Protein AF-A0A7H4PPP1-F1 (afdb_monomer)

Nearest PDB structures (foldseek):
  5dle-assembly1_D  TM=9.507E-01  e=1.147E-03  Borreliella burgdorferi B31
  2r4q-assembly1_A  TM=8.852E-01  e=2.260E-03  Bacillus subtilis subsp. subtilis str. 168
  2r48-assembly1_A  TM=9.142E-01  e=4.162E-03  Bacillus subtilis subsp. subtilis str. 168

Mean predicted aligned error: 18.76 Å

Secondary structure (DSSP, 8-state):
---SSPPPHHHHHH-S-EEEE-SS----GGGTTSEEEEE-HHHHHHSHHHHHHHHHHH-EE---TTS---------HHHHHHHHHHHHHHHHHHHHHHHHHHHHHHHHHHSSTTSSTT-HHHHHHHHHH--PPP-

InterPro domains:
  IPR036095 PTS system IIB component-like superfamily [SSF52794] (1-62)
  IPR050864 Bacterial PTS System Sugar Transport Components [PTHR30505] (2-129)

Radius of gyration: 29.06 Å; Cα contacts (8 Å, |Δi|>4): 77; chains: 1; bounding box: 55×28×86 Å

Organism: NCBI:txid1134687

Solvent-accessible surface area (backbone atoms only — not comparable to full-atom values): 8523 Å² total; per-residue (Å²): 139,77,78,91,74,75,84,48,73,67,58,55,72,70,45,79,65,45,79,44,60,48,87,63,95,71,95,56,65,86,50,52,65,37,32,33,26,80,47,39,46,69,51,47,71,76,40,41,68,63,50,50,58,44,34,75,74,66,36,40,65,33,74,47,97,81,66,79,76,80,85,74,92,78,90,66,82,70,63,56,59,54,50,53,51,52,50,52,48,62,67,43,47,63,57,54,54,50,52,52,50,52,52,50,49,45,54,76,59,50,75,63,60,83,76,51,88,90,44,72,67,60,56,48,50,52,69,74,69,50,88,77,82,87,128

Foldseek 3Di:
DDDPDDQDLVNLVPDQEAEAADPDDDDCQSNAQHFYDYHHVVCCVPPVPVSVVCRVVVTDGDHDPPDDPPDDDDDDPPPVVVVVVVVVVVVCVVVVVVVVVVVVVCVVPPVCPVVDPPDVVVVCVCVVPPDDDDD

Sequence (135 aa):
MGAGNAITPEEVEQADLVVVAADIEVDLAKFAGKPMYRTTTGLALKKTAQELDKAVVEAKPYQPAGKSQAAAEGKKESAGAYRHLLTGVSYMLPMVVAGGLCIALSFAFGIKAFEVKDTLAAALMQIGWGPQPSR

Structure (mmCIF, N/CA/C/O backbone):
data_AF-A0A7H4PPP1-F1
#
_entry.id   AF-A0A7H4PPP1-F1
#
loop_
_atom_site.group_PDB
_atom_site.id
_atom_site.type_symbol
_atom_site.label_atom_id
_atom_site.label_alt_id
_atom_site.label_comp_id
_atom_site.label_asym_id
_atom_site.label_entity_id
_atom_site.label_seq_id
_atom_site.pdbx_PDB_ins_code
_atom_site.Cartn_x
_atom_site.Cartn_y
_atom_site.Cartn_z
_atom_site.occupancy
_atom_site.B_iso_or_equiv
_atom_site.auth_seq_id
_atom_site.auth_comp_id
_atom_site.auth_asym_id
_atom_site.auth_atom_id
_atom_site.pdbx_PDB_model_num
ATOM 1 N N . MET A 1 1 ? 7.083 -14.764 -2.755 1.00 43.19 1 MET A N 1
ATOM 2 C CA . MET A 1 1 ? 7.203 -14.355 -1.339 1.00 43.19 1 MET A CA 1
ATOM 3 C C . MET A 1 1 ? 5.799 -14.383 -0.747 1.00 43.19 1 MET A C 1
ATOM 5 O O . MET A 1 1 ? 4.966 -13.624 -1.219 1.00 43.19 1 MET A O 1
ATOM 9 N N . GLY A 1 2 ? 5.500 -15.331 0.147 1.00 54.03 2 GLY A N 1
ATOM 10 C CA . GLY A 1 2 ? 4.178 -15.484 0.779 1.00 54.03 2 GLY A CA 1
ATOM 11 C C . GLY A 1 2 ? 4.096 -14.762 2.128 1.00 54.03 2 GLY A C 1
ATOM 12 O O . GLY A 1 2 ? 5.128 -14.398 2.688 1.00 54.03 2 GLY A O 1
ATOM 13 N N . ALA A 1 3 ? 2.880 -14.546 2.639 1.00 64.31 3 ALA A N 1
ATOM 14 C CA . ALA A 1 3 ? 2.658 -13.931 3.949 1.00 64.31 3 ALA A CA 1
ATOM 15 C C . ALA A 1 3 ? 3.266 -14.805 5.062 1.00 64.31 3 ALA A C 1
ATOM 17 O O . ALA A 1 3 ? 2.871 -15.956 5.219 1.00 64.31 3 ALA A O 1
ATOM 18 N N . GLY A 1 4 ? 4.225 -14.262 5.819 1.00 66.56 4 GLY A N 1
ATOM 19 C CA . GLY A 1 4 ? 4.889 -14.984 6.913 1.00 66.56 4 GLY A CA 1
ATOM 20 C C . GLY A 1 4 ? 3.973 -15.267 8.107 1.00 66.56 4 GLY A C 1
ATOM 21 O O . GLY A 1 4 ? 4.172 -16.264 8.784 1.00 66.56 4 GLY A O 1
ATOM 22 N N . ASN A 1 5 ? 2.946 -14.431 8.308 1.00 74.50 5 ASN A N 1
ATOM 23 C CA . ASN A 1 5 ? 1.897 -14.595 9.314 1.00 74.50 5 ASN A CA 1
ATOM 24 C C . ASN A 1 5 ? 0.551 -14.277 8.658 1.00 74.50 5 ASN A C 1
ATOM 26 O O . ASN A 1 5 ? 0.226 -13.114 8.406 1.00 74.50 5 ASN A O 1
ATOM 30 N N . ALA A 1 6 ? -0.193 -15.315 8.288 1.00 80.25 6 ALA A N 1
ATOM 31 C CA . ALA A 1 6 ? -1.498 -15.146 7.672 1.00 80.25 6 ALA A CA 1
ATOM 32 C C . ALA A 1 6 ? -2.518 -14.720 8.734 1.00 80.25 6 ALA A C 1
ATOM 34 O O . ALA A 1 6 ? -2.752 -15.457 9.682 1.00 80.25 6 ALA A O 1
ATOM 35 N N . ILE A 1 7 ? -3.128 -13.550 8.542 1.00 83.44 7 ILE A N 1
ATOM 36 C CA . ILE A 1 7 ? -4.227 -13.073 9.392 1.00 83.44 7 ILE A CA 1
ATOM 37 C C . ILE A 1 7 ? -5.445 -13.970 9.165 1.00 83.44 7 ILE A C 1
ATOM 39 O O . ILE A 1 7 ? -5.898 -14.074 8.010 1.00 83.44 7 ILE A O 1
ATOM 43 N N . THR A 1 8 ? -5.951 -14.591 10.233 1.00 85.06 8 THR A N 1
ATOM 44 C CA . THR A 1 8 ? -7.111 -15.490 10.169 1.00 85.06 8 THR A CA 1
ATOM 45 C C . THR A 1 8 ? -8.425 -14.704 10.095 1.00 85.06 8 THR A C 1
ATOM 47 O O . THR A 1 8 ? -8.473 -13.538 10.490 1.00 85.06 8 THR A O 1
ATOM 50 N N . PRO A 1 9 ? -9.513 -15.289 9.564 1.00 83.56 9 PRO A N 1
ATOM 51 C CA . PRO A 1 9 ? -10.818 -14.626 9.526 1.00 83.56 9 PRO A CA 1
ATOM 52 C C . PRO A 1 9 ? -11.316 -14.190 10.909 1.00 83.56 9 PRO A C 1
ATOM 54 O O . PRO A 1 9 ? -11.863 -13.099 11.042 1.00 83.56 9 PRO A O 1
ATOM 57 N N . GLU A 1 10 ? -11.067 -14.997 11.939 1.00 83.69 10 GLU A N 1
ATOM 58 C CA . GLU A 1 10 ? -11.472 -14.718 13.319 1.00 83.69 10 GLU A CA 1
ATOM 59 C C . GLU A 1 10 ? -10.749 -13.483 13.873 1.00 83.69 10 GLU A C 1
ATOM 61 O O . GLU A 1 10 ? -11.368 -12.633 14.512 1.00 83.69 10 GLU A O 1
ATOM 66 N N . GLU A 1 11 ? -9.456 -13.332 13.569 1.00 85.00 11 GLU A N 1
ATOM 67 C CA . GLU A 1 11 ? -8.684 -12.135 13.923 1.00 85.00 11 GLU A CA 1
ATOM 68 C C . GLU A 1 11 ? -9.233 -10.889 13.222 1.00 85.00 11 GLU A C 1
ATOM 70 O O . GLU A 1 11 ? -9.291 -9.815 13.819 1.00 85.00 11 GLU A O 1
ATOM 75 N N . VAL A 1 12 ? -9.686 -11.017 11.969 1.00 86.25 12 VAL A N 1
ATOM 76 C CA . VAL A 1 12 ? -10.332 -9.904 11.263 1.00 86.25 12 VAL A CA 1
ATOM 77 C C . VAL A 1 12 ? -11.656 -9.533 11.921 1.00 86.25 12 VAL A C 1
ATOM 79 O O . VAL A 1 12 ? -11.936 -8.347 12.097 1.00 86.25 12 VAL A O 1
ATOM 82 N N . GLU A 1 13 ? -12.473 -10.514 12.299 1.00 83.38 13 GLU A N 1
ATOM 83 C CA . GLU A 1 13 ? -13.758 -10.282 12.962 1.00 83.38 13 GLU A CA 1
ATOM 84 C C . GLU A 1 13 ? -13.605 -9.629 14.335 1.00 83.38 13 GLU A C 1
ATOM 86 O O . GLU A 1 13 ? -14.404 -8.754 14.674 1.00 83.38 13 GLU A O 1
ATOM 91 N N . GLN A 1 14 ? -12.561 -9.975 15.085 1.00 85.56 14 GLN A N 1
ATOM 92 C CA . GLN A 1 14 ? -12.266 -9.375 16.388 1.00 85.56 14 GLN A CA 1
ATOM 93 C C . GLN A 1 14 ? -11.519 -8.039 16.292 1.00 85.56 14 GLN A C 1
ATOM 95 O O . GLN A 1 14 ? -11.502 -7.288 17.260 1.00 85.56 14 GLN A O 1
ATOM 100 N N . ALA A 1 15 ? -10.922 -7.708 15.144 1.00 86.25 15 ALA A N 1
ATOM 101 C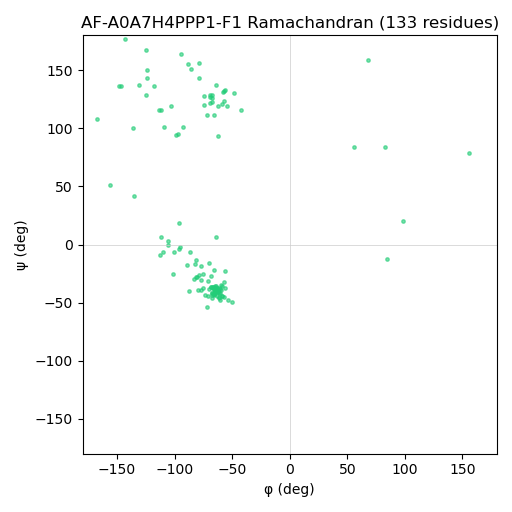 CA . ALA A 1 15 ? -10.174 -6.467 14.995 1.00 86.25 15 ALA A CA 1
ATOM 102 C C . ALA A 1 15 ? -11.085 -5.231 15.063 1.00 86.25 15 ALA A C 1
ATOM 104 O O . ALA A 1 15 ? -12.023 -5.091 14.269 1.00 86.25 15 ALA A O 1
ATOM 105 N N . ASP A 1 16 ? -10.747 -4.301 15.955 1.00 88.31 16 ASP A N 1
ATOM 106 C CA . ASP A 1 16 ? -11.384 -2.982 16.053 1.00 88.31 16 ASP A CA 1
ATOM 107 C C . ASP A 1 16 ? -10.890 -2.019 14.961 1.00 88.31 16 ASP A C 1
ATOM 109 O O . ASP A 1 16 ? -11.628 -1.151 14.494 1.00 88.31 16 ASP A O 1
ATOM 113 N N . LEU A 1 17 ? -9.637 -2.186 14.526 1.00 89.12 17 LEU A N 1
ATOM 114 C CA . LEU A 1 17 ? -8.954 -1.317 13.571 1.00 89.12 17 LEU A CA 1
ATOM 115 C C . LEU A 1 17 ? -7.984 -2.123 12.703 1.00 89.12 17 LEU A C 1
ATOM 117 O O . LEU A 1 17 ? -7.211 -2.939 13.199 1.00 89.12 17 LEU A O 1
ATOM 121 N N . VAL A 1 18 ? -7.979 -1.839 11.402 1.00 92.00 18 VAL A N 1
ATOM 122 C CA . VAL A 1 18 ? -7.048 -2.420 10.431 1.00 92.00 18 VAL A CA 1
ATOM 123 C C . VAL A 1 18 ? -6.102 -1.335 9.917 1.00 92.00 18 VAL A C 1
ATOM 125 O O . VAL A 1 18 ? -6.523 -0.394 9.246 1.00 92.00 18 VAL A O 1
ATOM 128 N N . VAL A 1 19 ? -4.805 -1.472 10.194 1.00 92.25 19 VAL A N 1
ATOM 129 C CA . VAL A 1 19 ? -3.769 -0.559 9.683 1.00 92.25 19 VAL A CA 1
ATOM 130 C C . VAL A 1 19 ? -3.018 -1.225 8.538 1.00 92.25 19 VAL A C 1
ATOM 132 O O . VAL A 1 19 ? -2.379 -2.259 8.714 1.00 92.25 19 VAL A O 1
ATOM 135 N N . VAL A 1 20 ? -3.077 -0.620 7.354 1.00 92.25 20 VAL A N 1
ATOM 136 C CA . VAL A 1 20 ? -2.423 -1.116 6.141 1.00 92.25 20 VAL A CA 1
ATOM 137 C C . VAL A 1 20 ? -1.253 -0.204 5.793 1.00 92.25 20 VAL A C 1
ATOM 139 O O . VAL A 1 20 ? -1.439 0.862 5.211 1.00 92.25 20 VAL A O 1
ATOM 142 N N . ALA A 1 21 ? -0.039 -0.635 6.124 1.00 92.88 21 ALA A N 1
ATOM 143 C CA . ALA A 1 21 ? 1.196 0.018 5.701 1.00 92.88 21 ALA A CA 1
ATOM 144 C C . ALA A 1 21 ? 1.781 -0.730 4.494 1.00 92.88 21 ALA A C 1
ATOM 146 O O . ALA A 1 21 ? 2.475 -1.731 4.665 1.00 92.88 21 ALA A O 1
ATOM 147 N N . ALA A 1 22 ? 1.466 -0.290 3.274 1.00 90.81 22 ALA A N 1
ATOM 148 C CA . ALA A 1 22 ? 1.885 -0.980 2.053 1.00 90.81 22 ALA A CA 1
ATOM 149 C C . ALA A 1 22 ? 2.117 -0.008 0.889 1.00 90.81 22 ALA A C 1
ATOM 151 O O . ALA A 1 22 ? 1.286 0.859 0.618 1.00 90.81 22 ALA A O 1
ATOM 152 N N . ASP A 1 23 ? 3.217 -0.219 0.162 1.00 90.25 23 ASP A N 1
ATOM 153 C CA . ASP A 1 23 ? 3.575 0.557 -1.038 1.00 90.25 23 ASP A CA 1
ATOM 154 C C . ASP A 1 23 ? 3.128 -0.118 -2.345 1.00 90.25 23 ASP A C 1
ATOM 156 O O . ASP A 1 23 ? 3.313 0.426 -3.431 1.00 90.25 23 ASP A O 1
ATOM 160 N N . ILE A 1 24 ? 2.532 -1.307 -2.240 1.00 86.19 24 ILE A N 1
ATOM 161 C CA . ILE A 1 24 ? 2.034 -2.116 -3.355 1.00 86.19 24 ILE A CA 1
ATOM 162 C C . ILE A 1 24 ? 0.557 -2.461 -3.149 1.00 86.19 24 ILE A C 1
ATOM 164 O O . ILE A 1 24 ? 0.008 -2.284 -2.057 1.00 86.19 24 ILE A O 1
ATOM 168 N N . GLU A 1 25 ? -0.094 -2.959 -4.198 1.00 80.00 25 GLU A N 1
ATOM 169 C CA . GLU A 1 25 ? -1.457 -3.474 -4.081 1.00 80.00 25 GLU A CA 1
ATOM 170 C C . GLU A 1 25 ? -1.482 -4.771 -3.267 1.00 80.00 25 GLU A C 1
ATOM 172 O O . GLU A 1 25 ? -0.736 -5.714 -3.527 1.00 80.00 25 GLU A O 1
ATOM 177 N N . VAL A 1 26 ? -2.354 -4.791 -2.262 1.00 84.19 26 VAL A N 1
ATOM 178 C CA . VAL A 1 26 ? -2.596 -5.925 -1.370 1.00 84.19 26 VAL A CA 1
ATOM 179 C C . VAL A 1 26 ? -4.075 -6.282 -1.422 1.00 84.19 26 VAL A C 1
ATOM 181 O O . VAL A 1 26 ? -4.925 -5.395 -1.525 1.00 84.19 26 VAL A O 1
ATOM 184 N N . ASP A 1 27 ? -4.388 -7.576 -1.351 1.00 83.38 27 ASP A N 1
ATOM 185 C CA . ASP A 1 27 ? -5.776 -8.019 -1.255 1.00 83.38 27 ASP A CA 1
ATOM 186 C C . ASP A 1 27 ? -6.330 -7.703 0.139 1.00 83.38 27 ASP A C 1
ATOM 188 O O . ASP A 1 27 ? -5.919 -8.274 1.154 1.00 83.38 27 ASP A O 1
ATOM 192 N N . LEU A 1 28 ? -7.262 -6.753 0.170 1.00 87.19 28 LEU A N 1
ATOM 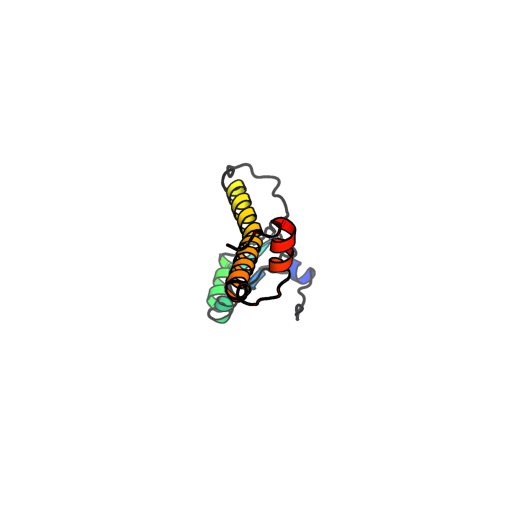193 C CA . LEU A 1 28 ? -7.923 -6.275 1.379 1.00 87.19 28 LEU A CA 1
ATOM 194 C C . LEU A 1 28 ? -9.400 -6.665 1.425 1.00 87.19 28 LEU A C 1
ATOM 196 O O . LEU A 1 28 ? -10.112 -6.228 2.329 1.00 87.19 28 LEU A O 1
ATOM 200 N N . ALA A 1 29 ? -9.880 -7.483 0.482 1.00 85.44 29 ALA A N 1
ATOM 201 C CA . ALA A 1 29 ? -11.292 -7.843 0.392 1.00 85.44 29 ALA A CA 1
ATOM 202 C C . ALA A 1 29 ? -11.815 -8.485 1.688 1.00 85.44 29 ALA A C 1
ATOM 204 O O . ALA A 1 29 ? -12.961 -8.252 2.073 1.00 85.44 29 ALA A O 1
ATOM 205 N N . LYS A 1 30 ? -10.951 -9.220 2.401 1.00 84.94 30 LYS A N 1
ATOM 206 C CA . LYS A 1 30 ? -11.259 -9.838 3.697 1.00 84.94 30 LYS A CA 1
ATOM 207 C C . LYS A 1 30 ? -11.526 -8.843 4.833 1.00 84.94 30 LYS A C 1
ATOM 209 O O . LYS A 1 30 ? -12.209 -9.198 5.779 1.00 84.94 30 LYS A O 1
ATOM 214 N N . PHE A 1 31 ? -11.057 -7.598 4.725 1.00 87.38 31 PHE A N 1
ATOM 215 C CA . PHE A 1 31 ? -11.257 -6.542 5.728 1.00 87.38 31 PHE A CA 1
ATOM 216 C C . PHE A 1 31 ? -12.451 -5.626 5.404 1.00 87.38 31 PHE A C 1
ATOM 218 O O . PHE A 1 31 ? -12.538 -4.500 5.894 1.00 87.38 31 PHE A O 1
ATOM 225 N N . ALA A 1 32 ? -13.363 -6.067 4.535 1.00 86.12 32 ALA A N 1
ATOM 226 C CA . ALA A 1 32 ? -14.540 -5.291 4.164 1.00 86.12 32 ALA A CA 1
ATOM 227 C C . ALA A 1 32 ? -15.404 -4.942 5.388 1.00 86.12 32 ALA A C 1
ATOM 229 O O . ALA A 1 32 ? -15.749 -5.805 6.188 1.00 86.12 32 ALA A O 1
ATOM 230 N N . GLY A 1 33 ? -15.786 -3.672 5.506 1.00 83.12 33 GLY A N 1
ATOM 231 C CA . GLY A 1 33 ? -16.603 -3.143 6.598 1.00 83.12 33 GLY A CA 1
ATOM 232 C C . GLY A 1 33 ? -15.820 -2.766 7.857 1.00 83.12 33 GLY A C 1
ATOM 233 O O . GLY A 1 33 ? -16.361 -2.055 8.700 1.00 83.12 33 GLY A O 1
ATOM 234 N N . LYS A 1 34 ? -14.550 -3.170 7.979 1.00 87.56 34 LYS A N 1
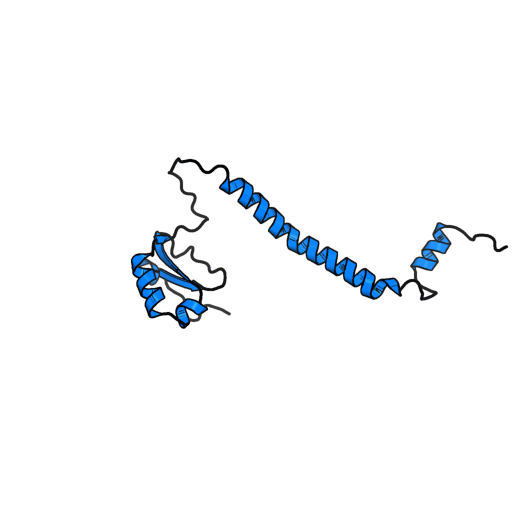ATOM 235 C CA . LYS A 1 34 ? -13.719 -2.835 9.141 1.00 87.56 34 LYS A CA 1
ATOM 236 C C . LYS A 1 34 ? -13.170 -1.407 9.049 1.00 87.56 34 LYS A C 1
ATOM 238 O O . LYS A 1 34 ? -12.846 -0.966 7.940 1.00 87.56 34 LYS A O 1
ATOM 243 N N . PRO A 1 35 ? -13.054 -0.672 10.174 1.00 90.75 35 PRO A N 1
ATOM 244 C CA . PRO A 1 35 ? -12.345 0.601 10.204 1.00 90.75 35 PRO A CA 1
ATOM 245 C C . PRO A 1 35 ? -10.911 0.392 9.728 1.00 90.75 35 PRO A C 1
ATOM 247 O O . PRO A 1 35 ? -10.192 -0.453 10.259 1.00 90.75 35 PRO A O 1
ATOM 250 N N . MET A 1 36 ? -10.512 1.128 8.697 1.00 91.81 36 MET A N 1
ATOM 251 C CA . MET A 1 36 ? -9.221 0.954 8.053 1.00 91.81 36 MET A CA 1
ATOM 252 C C . MET A 1 36 ? -8.495 2.281 7.891 1.00 91.81 36 MET A C 1
ATOM 254 O O . MET A 1 36 ? -9.075 3.274 7.443 1.00 91.81 36 MET A O 1
ATOM 258 N N . TYR A 1 37 ? -7.199 2.250 8.185 1.00 92.94 37 TYR A N 1
ATOM 259 C CA . TYR A 1 37 ? -6.249 3.309 7.882 1.00 92.94 37 TYR A CA 1
ATOM 260 C C . TYR A 1 37 ? -5.171 2.787 6.936 1.00 92.94 37 TYR A C 1
ATOM 262 O O . TYR A 1 37 ? -4.666 1.680 7.125 1.00 92.94 37 TYR A O 1
ATOM 270 N N . ARG A 1 38 ? -4.806 3.568 5.914 1.00 90.56 38 ARG A N 1
ATOM 271 C CA . ARG A 1 38 ? -3.821 3.162 4.906 1.00 90.56 38 ARG A CA 1
A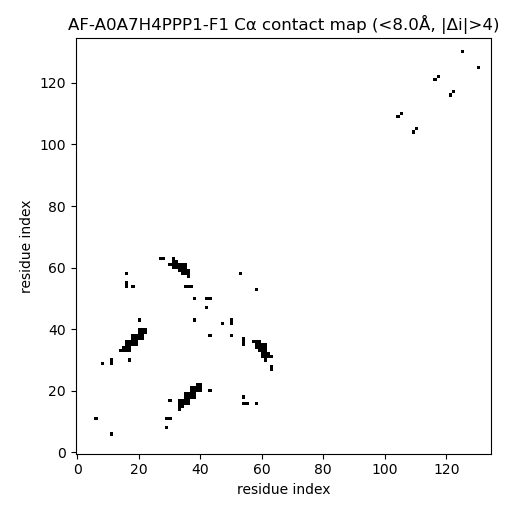TOM 272 C C . ARG A 1 38 ? -2.695 4.185 4.808 1.00 90.56 38 ARG A C 1
ATOM 274 O O . ARG A 1 38 ? -2.952 5.368 4.615 1.00 90.56 38 ARG A O 1
ATOM 281 N N . THR A 1 39 ? -1.460 3.705 4.889 1.00 92.69 39 THR A N 1
ATOM 282 C CA . THR A 1 39 ? -0.231 4.505 4.811 1.00 92.69 39 THR A CA 1
ATOM 283 C C . THR A 1 39 ? 0.867 3.748 4.049 1.00 92.69 39 THR A C 1
ATOM 285 O O . THR A 1 39 ? 0.670 2.610 3.616 1.00 92.69 39 THR A O 1
ATOM 288 N N . THR A 1 40 ? 2.022 4.381 3.847 1.00 92.62 40 THR A N 1
ATOM 289 C CA . THR A 1 40 ? 3.195 3.788 3.178 1.00 92.62 40 THR A CA 1
ATOM 290 C C . THR A 1 40 ? 4.086 3.063 4.180 1.00 92.62 40 THR A C 1
ATOM 292 O O . THR A 1 40 ? 4.113 3.412 5.365 1.00 92.62 40 THR A O 1
ATOM 295 N N . THR A 1 41 ? 4.871 2.078 3.727 1.00 93.12 41 THR A N 1
ATOM 296 C CA . THR A 1 41 ? 5.789 1.366 4.644 1.00 93.12 41 THR A CA 1
ATOM 297 C C . THR A 1 41 ? 6.834 2.321 5.221 1.00 93.12 41 THR A C 1
ATOM 299 O O . THR A 1 41 ? 7.142 2.287 6.412 1.00 93.12 41 THR A O 1
ATOM 302 N N . GLY A 1 42 ? 7.320 3.252 4.396 1.00 92.00 42 GLY A N 1
ATOM 303 C CA . GLY A 1 42 ? 8.304 4.247 4.805 1.00 92.00 42 GLY A CA 1
ATOM 304 C C . GLY A 1 42 ? 7.801 5.186 5.903 1.00 92.00 42 GLY A C 1
ATOM 305 O O . GLY A 1 42 ? 8.568 5.516 6.810 1.00 92.00 42 GLY A O 1
ATOM 306 N N . LEU A 1 43 ? 6.533 5.611 5.854 1.00 90.62 43 LEU A N 1
ATOM 307 C CA . LEU A 1 4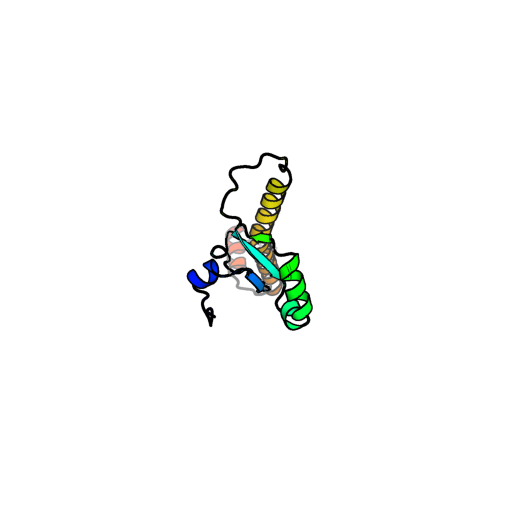3 ? 5.944 6.446 6.906 1.00 90.62 43 LEU A CA 1
ATOM 308 C C . LEU A 1 43 ? 5.667 5.642 8.174 1.00 90.62 43 LEU A C 1
ATOM 310 O O . LEU A 1 43 ? 6.032 6.102 9.255 1.00 90.62 43 LEU A O 1
ATOM 314 N N . ALA A 1 44 ? 5.124 4.431 8.044 1.00 91.31 44 ALA A N 1
ATOM 315 C CA . ALA A 1 44 ? 4.873 3.554 9.182 1.00 91.31 44 ALA A CA 1
ATOM 316 C C . ALA A 1 44 ? 6.153 3.229 9.973 1.00 91.31 44 ALA A C 1
ATOM 318 O O . ALA A 1 44 ? 6.108 3.158 11.197 1.00 91.31 44 ALA A O 1
ATOM 319 N N . LEU A 1 45 ? 7.304 3.092 9.303 1.00 92.12 45 LEU A N 1
ATOM 320 C CA . LEU A 1 45 ? 8.597 2.840 9.954 1.00 92.12 45 LEU A CA 1
ATOM 321 C C . LEU A 1 45 ? 9.238 4.102 10.547 1.00 92.12 45 LEU A C 1
ATOM 323 O O . LEU A 1 45 ? 9.831 4.045 11.618 1.00 92.12 45 LEU A O 1
ATOM 327 N N . LYS A 1 46 ? 9.152 5.249 9.860 1.00 92.06 46 LYS A N 1
ATOM 328 C CA . LYS A 1 46 ? 9.811 6.491 10.312 1.00 92.06 46 LYS A CA 1
ATOM 329 C C . LYS A 1 46 ? 9.004 7.259 11.355 1.00 92.06 46 LYS A C 1
ATOM 331 O O . LYS A 1 46 ? 9.580 8.009 12.137 1.00 92.06 46 LYS A O 1
ATOM 336 N N . LYS A 1 47 ? 7.676 7.145 11.317 1.00 93.31 47 LYS A N 1
ATOM 337 C CA . LYS A 1 47 ? 6.732 7.945 12.111 1.00 93.31 47 LYS A CA 1
ATOM 338 C C . LYS A 1 47 ? 5.636 7.075 12.727 1.00 93.31 47 LYS A C 1
ATOM 340 O O . LYS A 1 47 ? 4.478 7.474 12.759 1.00 93.31 47 LYS A O 1
ATOM 345 N N . THR A 1 48 ? 6.005 5.903 13.241 1.00 91.56 48 THR A N 1
ATOM 346 C CA . THR A 1 48 ? 5.065 4.882 13.732 1.00 91.56 48 THR A CA 1
ATOM 347 C C . THR A 1 48 ? 4.020 5.432 14.701 1.00 91.56 48 THR A C 1
ATOM 349 O O . THR A 1 48 ? 2.834 5.221 14.482 1.00 91.56 48 THR A O 1
ATOM 352 N N . ALA A 1 49 ? 4.442 6.182 15.725 1.00 91.44 49 ALA A N 1
ATOM 353 C CA . ALA A 1 49 ? 3.524 6.745 16.719 1.00 91.44 49 ALA A CA 1
ATOM 354 C C . ALA A 1 49 ? 2.492 7.692 16.082 1.00 91.44 49 ALA A C 1
ATOM 356 O O . ALA A 1 49 ? 1.297 7.522 16.280 1.00 91.44 49 ALA A O 1
ATOM 357 N N . GLN A 1 50 ? 2.945 8.619 15.229 1.00 92.44 50 GLN A N 1
ATOM 358 C CA . GLN A 1 50 ? 2.052 9.572 14.560 1.00 92.44 50 GLN A CA 1
ATOM 359 C C . GLN A 1 50 ? 1.070 8.880 13.615 1.00 92.44 50 GLN A C 1
ATOM 361 O O . GLN A 1 50 ? -0.082 9.287 13.521 1.00 92.44 50 GLN A O 1
ATOM 366 N N . GLU A 1 51 ? 1.521 7.864 12.880 1.00 92.00 51 GLU A N 1
ATOM 367 C CA . GLU A 1 51 ? 0.654 7.131 11.956 1.00 92.00 51 GLU A CA 1
ATOM 368 C C . GLU A 1 51 ? -0.362 6.263 12.706 1.00 92.00 51 GLU A C 1
ATOM 370 O O . GLU A 1 51 ? -1.485 6.114 12.236 1.00 92.00 51 GLU A O 1
ATOM 375 N N . LEU A 1 52 ? -0.014 5.749 13.889 1.00 91.50 52 LEU A N 1
ATOM 376 C CA . LEU A 1 52 ? -0.951 5.017 14.737 1.00 91.50 52 LEU A CA 1
ATOM 377 C C . LEU A 1 52 ? -2.005 5.945 15.355 1.00 91.50 52 LEU A C 1
ATOM 379 O O . LEU A 1 52 ? -3.191 5.631 15.297 1.00 91.50 52 LEU A O 1
ATOM 383 N N . ASP A 1 53 ? -1.600 7.112 15.864 1.00 93.12 53 ASP A N 1
ATOM 384 C CA . ASP A 1 53 ? -2.532 8.118 16.392 1.00 93.12 53 ASP A CA 1
ATOM 385 C C . ASP A 1 53 ? -3.528 8.563 15.311 1.00 93.12 53 ASP A C 1
ATOM 387 O O . ASP A 1 53 ? -4.740 8.611 15.533 1.00 93.12 53 ASP A O 1
ATOM 391 N N . LYS A 1 54 ? -3.029 8.820 14.095 1.00 89.75 54 LYS A N 1
ATOM 392 C CA . LYS A 1 54 ? -3.881 9.112 12.937 1.00 89.75 54 LYS A CA 1
ATOM 393 C C . LYS A 1 54 ? -4.780 7.945 12.582 1.00 89.75 54 LYS A C 1
ATOM 395 O O . LYS A 1 54 ? -5.933 8.178 12.245 1.00 89.75 54 LYS A O 1
ATOM 400 N N . ALA A 1 55 ? -4.291 6.710 12.655 1.00 90.69 55 ALA A N 1
ATOM 401 C CA . ALA A 1 55 ? -5.102 5.546 12.338 1.00 90.69 55 ALA A CA 1
ATOM 402 C C . ALA A 1 55 ? -6.337 5.452 13.237 1.00 90.69 55 ALA A C 1
ATOM 404 O O . ALA A 1 55 ? -7.417 5.155 12.744 1.00 90.69 55 ALA A O 1
ATOM 405 N N . VAL A 1 56 ? -6.207 5.769 14.525 1.00 89.69 56 VAL A N 1
ATOM 406 C CA . VAL A 1 56 ? -7.339 5.757 15.463 1.00 89.69 56 VAL A CA 1
ATOM 407 C C . VAL A 1 56 ? -8.370 6.844 15.131 1.00 89.69 56 VAL A C 1
ATOM 409 O O . VAL A 1 56 ? -9.569 6.617 15.269 1.00 89.69 56 VAL A O 1
ATOM 412 N N . VAL A 1 57 ? -7.924 8.015 14.671 1.00 89.88 57 VAL A N 1
ATOM 413 C CA . VAL A 1 57 ? -8.801 9.172 14.409 1.00 89.88 57 VAL A CA 1
ATOM 414 C C . VAL A 1 57 ? -9.402 9.158 13.000 1.00 89.88 57 VAL A C 1
ATOM 416 O O . VAL A 1 57 ? -10.558 9.528 12.803 1.00 89.88 57 VAL A O 1
ATOM 419 N N . GLU A 1 58 ? -8.617 8.764 12.002 1.00 88.12 58 GLU A N 1
ATOM 420 C CA . GLU A 1 58 ? -8.949 8.893 10.582 1.00 88.12 58 GLU A CA 1
ATOM 421 C C . GLU A 1 58 ? -9.451 7.594 9.950 1.00 88.12 58 GLU A C 1
ATOM 423 O O . GLU A 1 58 ? -9.867 7.616 8.785 1.00 88.12 58 GLU A O 1
ATOM 428 N N . ALA A 1 59 ? -9.416 6.468 10.671 1.00 88.12 59 ALA A N 1
ATOM 429 C CA . ALA A 1 59 ? -9.903 5.204 10.141 1.00 88.12 59 ALA A CA 1
ATOM 430 C C . ALA A 1 59 ? -11.363 5.301 9.709 1.00 88.12 59 ALA A C 1
ATOM 432 O O . ALA A 1 59 ? -12.240 5.781 10.428 1.00 88.12 59 ALA A O 1
ATOM 433 N N . LYS A 1 60 ? -11.628 4.799 8.504 1.00 86.75 60 LYS A N 1
ATOM 434 C CA . LYS A 1 60 ? -12.970 4.759 7.923 1.00 86.75 60 LYS A CA 1
ATOM 435 C C . LYS A 1 60 ? -13.329 3.331 7.551 1.00 86.75 60 LYS A C 1
ATOM 437 O O . LYS A 1 60 ? -12.429 2.566 7.204 1.00 86.75 60 LYS A O 1
ATOM 442 N N . PRO A 1 61 ? -14.620 2.966 7.579 1.00 86.31 61 PRO A N 1
ATOM 443 C CA . PRO A 1 61 ? -15.056 1.652 7.133 1.00 86.31 61 PRO A CA 1
ATOM 444 C C . PRO A 1 61 ? -14.572 1.390 5.706 1.00 86.31 61 PRO A C 1
ATOM 446 O O . PRO A 1 61 ? -14.912 2.128 4.777 1.00 86.31 61 PRO A O 1
ATOM 449 N N . TYR A 1 62 ? -13.758 0.353 5.530 1.00 86.00 62 TYR A N 1
ATOM 450 C CA . TYR A 1 62 ? -13.237 -0.006 4.221 1.00 86.00 62 TYR A CA 1
ATOM 451 C C . TYR A 1 62 ? -14.321 -0.666 3.379 1.00 86.00 62 TYR A C 1
ATOM 453 O O . TYR A 1 62 ? -14.936 -1.648 3.795 1.00 86.00 62 TYR A O 1
ATOM 461 N N . GLN A 1 63 ? -14.532 -0.164 2.164 1.00 81.00 63 GLN A N 1
ATOM 462 C CA . GLN A 1 63 ? -15.375 -0.831 1.181 1.00 81.00 63 GLN A CA 1
ATOM 463 C C . GLN A 1 63 ? -14.511 -1.297 0.008 1.00 81.00 63 GLN A C 1
ATOM 465 O O . GLN A 1 63 ? -13.924 -0.457 -0.681 1.00 81.00 63 GLN A O 1
ATOM 470 N N . PRO A 1 64 ? -14.399 -2.617 -0.232 1.00 74.81 64 PRO A N 1
ATOM 471 C CA . PRO A 1 64 ? -13.698 -3.115 -1.402 1.00 74.81 64 PRO A CA 1
ATOM 472 C C . PRO A 1 64 ? -14.443 -2.666 -2.659 1.00 74.81 64 PRO A C 1
ATOM 474 O O . PRO A 1 64 ? -15.668 -2.767 -2.737 1.00 74.81 64 PRO A O 1
ATOM 477 N N . ALA A 1 65 ? -13.696 -2.229 -3.671 1.00 66.62 65 ALA A N 1
ATOM 478 C CA . ALA A 1 65 ? -14.232 -1.673 -4.915 1.00 66.62 65 ALA A CA 1
ATOM 479 C C . ALA A 1 65 ? -15.053 -2.666 -5.780 1.00 66.62 65 ALA A C 1
ATOM 481 O O . ALA A 1 65 ? -15.449 -2.320 -6.887 1.00 66.62 65 ALA A O 1
ATOM 482 N N . GLY A 1 66 ? -15.322 -3.882 -5.287 1.00 55.84 66 GLY A N 1
ATOM 483 C CA . GLY A 1 66 ? -16.117 -4.919 -5.954 1.00 55.84 66 GLY A CA 1
ATOM 484 C C . GLY A 1 66 ? -17.488 -5.205 -5.328 1.00 55.84 66 GLY A C 1
ATOM 485 O O . GLY A 1 66 ? -18.254 -5.971 -5.906 1.00 55.84 66 GLY A O 1
ATOM 486 N N . LYS A 1 67 ? -17.836 -4.611 -4.174 1.00 44.19 67 LYS A N 1
ATOM 487 C CA . LYS A 1 67 ? -19.212 -4.663 -3.651 1.00 44.19 67 LYS A CA 1
ATOM 488 C C . LYS A 1 67 ? -19.927 -3.383 -4.057 1.00 44.19 67 LYS A C 1
ATOM 490 O O . LYS A 1 67 ? -19.790 -2.358 -3.397 1.00 44.19 67 LYS A O 1
ATOM 495 N N . SER A 1 68 ? -20.657 -3.454 -5.168 1.00 38.84 68 SER A N 1
ATOM 496 C CA . SER A 1 68 ? -21.609 -2.429 -5.588 1.00 38.84 68 SER A CA 1
ATOM 497 C C . SER A 1 68 ? -22.417 -1.940 -4.390 1.00 38.84 68 SER A C 1
ATOM 499 O O . SER A 1 68 ? -23.189 -2.696 -3.799 1.00 38.84 68 SER A O 1
ATOM 501 N N . GLN A 1 69 ? -22.246 -0.664 -4.052 1.00 40.28 69 GLN A N 1
ATOM 502 C CA . GLN A 1 69 ? -23.234 0.083 -3.292 1.00 40.28 69 GLN A CA 1
ATOM 503 C C . GLN A 1 69 ? -24.508 0.136 -4.139 1.00 40.28 69 GLN A C 1
ATOM 505 O O . GLN A 1 69 ? -24.676 0.999 -4.996 1.00 40.28 69 GLN A O 1
ATOM 510 N N . ALA A 1 70 ? -25.404 -0.821 -3.916 1.00 41.22 70 ALA A N 1
ATOM 511 C CA . ALA A 1 70 ? -26.819 -0.540 -4.043 1.00 41.22 70 ALA A CA 1
ATOM 512 C C . ALA A 1 70 ? -27.182 0.390 -2.874 1.00 41.22 70 ALA A C 1
ATOM 514 O O . ALA A 1 70 ? -26.887 0.069 -1.725 1.00 41.22 70 ALA A O 1
ATOM 515 N N . ALA A 1 71 ? -27.803 1.524 -3.201 1.00 45.69 71 ALA A N 1
ATOM 516 C CA . ALA A 1 71 ? -28.241 2.609 -2.318 1.00 45.69 71 ALA A CA 1
ATOM 517 C C . ALA A 1 71 ? -27.175 3.652 -1.921 1.00 45.69 71 ALA A C 1
ATOM 519 O O . ALA A 1 71 ? -26.608 3.622 -0.834 1.00 45.69 71 ALA A O 1
ATOM 520 N N . ALA A 1 72 ? -26.990 4.642 -2.797 1.00 34.62 72 ALA A N 1
ATOM 521 C CA . ALA A 1 72 ? -27.219 6.050 -2.458 1.00 34.62 72 ALA A CA 1
ATOM 522 C C . ALA A 1 72 ? -27.216 6.884 -3.750 1.00 34.62 72 ALA A C 1
ATOM 524 O O . ALA A 1 72 ? -26.183 7.073 -4.392 1.00 34.62 72 ALA A O 1
ATOM 525 N N . GLU A 1 73 ? -28.397 7.354 -4.147 1.00 45.16 73 GLU A N 1
ATOM 526 C CA . GLU A 1 73 ? -28.574 8.372 -5.180 1.00 45.16 73 GLU A CA 1
ATOM 527 C C . GLU A 1 73 ? -27.780 9.637 -4.829 1.00 45.16 73 GLU A C 1
ATOM 529 O O . GLU A 1 73 ? -27.852 10.139 -3.707 1.00 45.16 73 GLU A O 1
ATOM 534 N N . GLY A 1 74 ? -27.040 10.182 -5.800 1.00 43.16 74 GLY A N 1
ATOM 535 C CA . GLY A 1 74 ? -26.419 11.498 -5.650 1.00 43.16 74 GLY A CA 1
ATOM 536 C C . GLY A 1 74 ? -25.192 11.752 -6.525 1.00 43.16 74 GLY A C 1
ATOM 537 O O . GLY A 1 74 ? -24.072 11.766 -6.032 1.00 43.16 74 GLY A O 1
ATOM 538 N N . LYS A 1 75 ? -25.421 12.054 -7.811 1.00 45.66 75 LYS A N 1
ATOM 539 C CA . LYS A 1 75 ? -24.596 12.971 -8.632 1.00 45.66 75 LYS A CA 1
ATOM 540 C C . LYS A 1 75 ? -23.084 12.646 -8.738 1.00 45.66 75 LYS A C 1
ATOM 542 O O . LYS A 1 75 ? -22.254 13.261 -8.071 1.00 45.66 75 LYS A O 1
ATOM 547 N N . LYS A 1 76 ? -22.682 11.751 -9.658 1.00 45.12 76 LYS A N 1
ATOM 548 C CA . LYS A 1 76 ? -21.256 11.599 -10.047 1.00 45.12 76 LYS A CA 1
ATOM 549 C C . LYS A 1 76 ? -21.026 10.997 -11.444 1.00 45.12 76 LYS A C 1
ATOM 551 O O . LYS A 1 76 ? -20.237 10.075 -11.611 1.00 45.12 76 LYS A O 1
ATOM 556 N N . GLU A 1 77 ? -21.668 11.547 -12.471 1.00 50.66 77 GLU A N 1
ATOM 557 C CA . GLU A 1 77 ? -21.498 11.082 -13.863 1.00 50.66 77 GLU A CA 1
ATOM 558 C C . GLU A 1 77 ? -20.116 11.396 -14.483 1.00 50.66 77 GLU A C 1
ATOM 560 O O . GLU A 1 77 ? -19.722 10.763 -15.457 1.00 50.66 77 GLU A O 1
ATOM 565 N N . SER A 1 78 ? -19.309 12.297 -13.909 1.00 54.44 78 SER A N 1
ATOM 566 C CA . SER A 1 78 ? -18.007 12.683 -14.490 1.00 54.44 78 SER A CA 1
ATOM 567 C C . SER A 1 78 ? -16.810 11.832 -14.042 1.00 54.44 78 SER A C 1
ATOM 569 O O . SER A 1 78 ? -15.772 11.828 -14.704 1.00 54.44 78 SER A O 1
ATOM 571 N N . ALA A 1 79 ? -16.926 11.087 -12.938 1.00 57.69 79 ALA A N 1
ATOM 572 C CA . ALA A 1 79 ? -15.810 10.299 -12.408 1.00 57.69 79 ALA A CA 1
ATOM 573 C C . ALA A 1 79 ? -15.635 8.948 -13.128 1.00 57.69 79 ALA A C 1
ATOM 575 O O . ALA A 1 79 ? -14.514 8.448 -13.203 1.00 57.69 79 ALA A O 1
ATOM 576 N N . GLY A 1 80 ? -16.712 8.373 -13.676 1.00 63.09 80 GLY A N 1
ATOM 577 C CA . GLY A 1 80 ? -16.681 7.081 -14.374 1.00 63.09 80 GLY A CA 1
ATOM 578 C C . GLY A 1 80 ? -15.989 7.162 -15.734 1.00 63.09 80 GLY A C 1
ATOM 579 O O . GLY A 1 80 ? -15.014 6.455 -15.975 1.00 63.09 80 GLY A O 1
ATOM 580 N N . ALA A 1 81 ? -16.421 8.086 -16.597 1.00 68.75 81 ALA A N 1
ATOM 581 C CA . ALA A 1 81 ? -15.862 8.240 -17.942 1.00 68.75 81 ALA A CA 1
ATOM 582 C C . ALA A 1 81 ? -14.348 8.527 -17.922 1.00 68.75 81 ALA A C 1
ATOM 584 O O . ALA A 1 81 ? -13.585 7.886 -18.638 1.00 68.75 81 ALA A O 1
ATOM 585 N N . TYR A 1 82 ? -13.886 9.416 -17.036 1.00 61.69 82 TYR A N 1
ATOM 586 C CA . TYR A 1 82 ? -12.458 9.721 -16.886 1.00 61.69 82 TYR A CA 1
ATOM 587 C C . TYR A 1 82 ? -11.640 8.517 -16.389 1.00 61.69 82 TYR A C 1
ATOM 589 O O . TYR A 1 82 ? -10.515 8.303 -16.834 1.00 61.69 82 TYR A O 1
ATOM 597 N N . ARG A 1 83 ? -12.209 7.679 -15.511 1.00 64.50 83 ARG A N 1
ATOM 598 C CA . ARG A 1 83 ? -11.568 6.432 -15.059 1.00 64.50 83 ARG A CA 1
ATOM 599 C C . ARG A 1 83 ? -11.479 5.399 -16.184 1.00 64.50 83 ARG A C 1
ATOM 601 O O . ARG A 1 83 ? -10.455 4.728 -16.287 1.00 64.50 83 ARG A O 1
ATOM 608 N N . HIS A 1 84 ? -12.483 5.311 -17.056 1.00 71.81 84 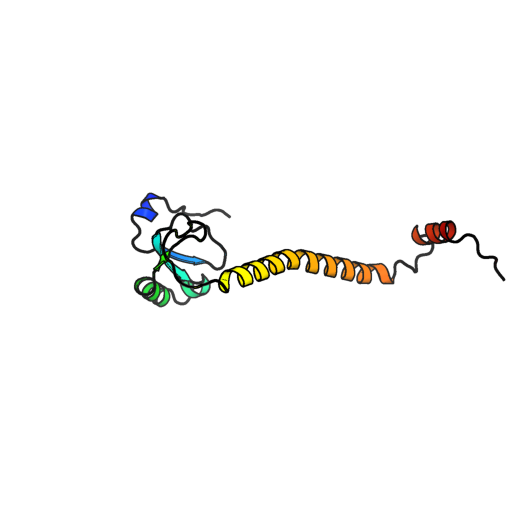HIS A N 1
ATOM 609 C CA . HIS A 1 84 ? -12.444 4.451 -18.245 1.00 71.81 84 HIS A CA 1
ATOM 610 C C . HIS A 1 84 ? -11.430 4.935 -19.293 1.00 71.81 84 HIS A C 1
ATOM 612 O O . HIS A 1 84 ? -10.724 4.125 -19.888 1.00 71.81 84 HIS A O 1
ATOM 618 N N . LEU A 1 85 ? -11.280 6.251 -19.462 1.00 72.19 85 LEU A N 1
ATOM 619 C CA . LEU A 1 85 ? -10.246 6.821 -20.329 1.00 72.19 85 LEU A CA 1
ATOM 620 C C . LEU A 1 85 ? -8.835 6.574 -19.775 1.00 72.19 85 LEU A C 1
ATOM 622 O O . LEU A 1 85 ? -7.961 6.117 -20.508 1.00 72.19 85 LEU A O 1
ATOM 626 N N . LEU A 1 86 ? -8.612 6.812 -18.476 1.00 76.00 86 LEU A N 1
ATOM 627 C CA . LEU A 1 86 ? -7.316 6.556 -17.837 1.00 76.00 86 LEU A CA 1
ATOM 628 C C . LEU A 1 86 ? -6.933 5.072 -17.858 1.00 76.00 86 LEU A C 1
ATOM 630 O O . LEU A 1 86 ? -5.781 4.749 -18.132 1.00 76.00 86 LEU A O 1
ATOM 634 N N . THR A 1 87 ? -7.887 4.169 -17.618 1.00 76.75 87 THR A N 1
ATOM 635 C CA . THR A 1 87 ? -7.635 2.722 -17.716 1.00 76.75 87 THR A CA 1
ATOM 636 C C . THR A 1 87 ? -7.321 2.308 -19.152 1.00 76.75 87 THR A C 1
ATOM 638 O O . THR A 1 87 ? -6.359 1.573 -19.360 1.00 76.75 87 THR A O 1
ATOM 641 N N . GLY A 1 88 ? -8.031 2.843 -20.151 1.00 76.88 88 GLY A N 1
ATOM 642 C CA . GLY A 1 88 ? -7.717 2.611 -21.564 1.00 76.88 88 GLY A CA 1
ATOM 643 C C . GLY A 1 88 ? -6.286 3.019 -21.937 1.00 76.88 88 GLY A C 1
ATOM 644 O O . GLY A 1 88 ? -5.565 2.242 -22.563 1.00 76.88 88 GLY A O 1
ATOM 645 N N . VAL A 1 89 ? -5.831 4.194 -21.486 1.00 79.19 89 VAL A N 1
ATOM 646 C CA . VAL A 1 89 ? -4.454 4.663 -21.727 1.00 79.19 89 VAL A CA 1
ATOM 647 C C . VAL A 1 89 ? -3.427 3.787 -21.007 1.00 79.19 89 VAL A C 1
ATOM 649 O O . VAL A 1 89 ? -2.422 3.417 -21.611 1.00 79.19 89 VAL A O 1
ATOM 652 N N . SER A 1 90 ? -3.679 3.389 -19.756 1.00 80.62 90 SER A N 1
ATOM 653 C CA . SER A 1 90 ? -2.793 2.467 -19.033 1.00 80.62 90 SER A CA 1
ATOM 654 C C . SER A 1 90 ? -2.630 1.118 -19.738 1.00 80.62 90 SER A C 1
ATOM 656 O O . SER A 1 90 ? -1.526 0.581 -19.732 1.00 80.62 90 SER A O 1
ATOM 658 N N . TYR A 1 91 ? -3.673 0.603 -20.398 1.00 83.25 91 TYR A N 1
ATOM 659 C CA . TYR A 1 91 ? -3.573 -0.612 -21.216 1.00 83.25 91 TYR A CA 1
ATOM 660 C C . TYR A 1 91 ? -2.873 -0.390 -22.571 1.00 83.25 91 TYR A C 1
ATOM 662 O O . TYR A 1 91 ? -2.275 -1.328 -23.095 1.00 83.25 91 TYR A O 1
ATOM 670 N N . MET A 1 92 ? -2.879 0.827 -23.132 1.00 87.94 92 MET A N 1
ATOM 671 C CA . MET A 1 92 ? -2.116 1.148 -24.353 1.00 87.94 92 MET A CA 1
ATOM 672 C C . MET A 1 92 ? -0.631 1.426 -24.089 1.00 87.94 92 MET A C 1
ATOM 674 O O . MET A 1 92 ? 0.194 1.181 -24.972 1.00 87.94 92 MET A O 1
ATOM 678 N N . LEU A 1 93 ? -0.270 1.912 -22.896 1.00 88.50 93 LEU A N 1
ATOM 679 C CA . LEU A 1 93 ? 1.109 2.279 -22.554 1.00 88.50 93 LEU A CA 1
ATOM 680 C C . LEU A 1 93 ? 2.126 1.147 -22.815 1.00 88.50 93 LEU A C 1
ATOM 682 O O . LEU A 1 93 ? 3.122 1.417 -23.486 1.00 88.50 93 LEU A O 1
ATOM 686 N N . PRO A 1 94 ? 1.894 -0.117 -22.401 1.00 86.31 94 PRO A N 1
ATOM 687 C CA . PRO A 1 94 ? 2.821 -1.212 -22.690 1.00 86.31 94 PRO A CA 1
ATOM 688 C C . PRO A 1 94 ? 3.028 -1.469 -24.188 1.00 86.31 94 PRO A C 1
ATOM 690 O O . PRO A 1 94 ? 4.153 -1.722 -24.610 1.00 86.31 94 PRO A O 1
ATOM 693 N N . MET A 1 95 ? 1.972 -1.361 -25.004 1.00 91.56 95 MET A N 1
ATOM 694 C CA . MET A 1 95 ? 2.065 -1.552 -26.458 1.00 91.56 95 MET A CA 1
ATOM 695 C C . MET A 1 95 ? 2.874 -0.442 -27.130 1.00 91.56 95 MET A C 1
ATOM 697 O O . MET A 1 95 ? 3.706 -0.718 -27.991 1.00 91.56 95 MET A O 1
ATOM 701 N N . VAL A 1 96 ? 2.669 0.811 -26.717 1.00 91.12 96 VAL A N 1
ATOM 702 C CA . VAL A 1 96 ? 3.418 1.960 -27.250 1.00 91.12 96 VAL A CA 1
ATOM 703 C C . VAL A 1 96 ? 4.894 1.873 -26.865 1.00 91.12 96 VAL A C 1
ATOM 705 O O . VAL A 1 96 ? 5.763 2.091 -27.707 1.00 91.12 96 VAL A O 1
ATOM 708 N N . VAL A 1 97 ? 5.191 1.496 -25.618 1.00 93.00 97 VAL A N 1
ATOM 709 C CA . VAL A 1 97 ? 6.567 1.298 -25.142 1.00 93.00 97 VAL A CA 1
ATOM 710 C C . VAL A 1 97 ? 7.249 0.155 -25.898 1.00 93.00 97 VAL A C 1
ATOM 712 O O . VAL A 1 97 ? 8.377 0.324 -26.359 1.00 93.00 97 VAL A O 1
ATOM 715 N N . ALA A 1 98 ? 6.563 -0.975 -26.096 1.00 91.56 98 ALA A N 1
ATOM 716 C CA . ALA A 1 98 ? 7.081 -2.092 -26.883 1.00 91.56 98 ALA A CA 1
ATOM 717 C C . ALA A 1 98 ? 7.339 -1.693 -28.346 1.00 91.56 98 ALA A C 1
ATOM 719 O O . ALA A 1 98 ? 8.411 -1.974 -28.878 1.00 91.56 98 ALA A O 1
ATOM 720 N N . GLY A 1 99 ? 6.403 -0.981 -28.983 1.00 91.38 99 GLY A N 1
ATOM 721 C CA . GLY A 1 99 ? 6.559 -0.483 -30.351 1.00 91.38 99 GLY A CA 1
ATOM 722 C C . GLY A 1 99 ? 7.737 0.483 -30.498 1.00 91.38 99 GLY A C 1
ATOM 723 O O . GLY A 1 99 ? 8.559 0.322 -31.397 1.00 91.38 99 GLY A O 1
ATOM 724 N N . GLY A 1 100 ? 7.873 1.441 -29.577 1.00 91.88 100 GLY A N 1
ATOM 725 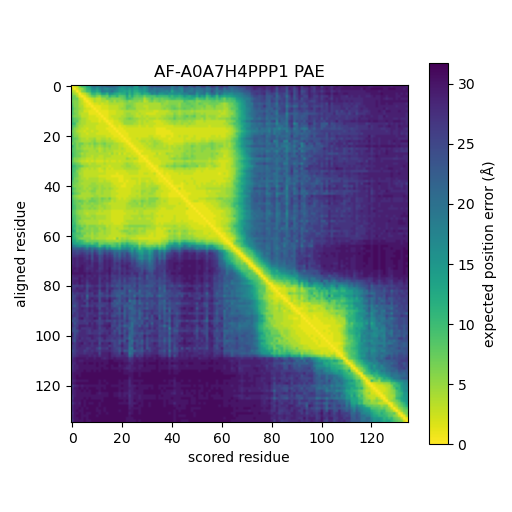C CA . GLY A 1 100 ? 8.998 2.376 -29.548 1.00 91.88 100 GLY A CA 1
ATOM 726 C C . GLY A 1 100 ? 10.343 1.676 -29.349 1.00 91.88 100 GLY A C 1
ATOM 727 O O . GLY A 1 100 ? 11.309 2.008 -30.033 1.00 91.88 100 GLY A O 1
ATOM 728 N N . LEU A 1 101 ? 10.401 0.664 -28.478 1.00 90.19 101 LEU A N 1
ATOM 729 C CA . LEU A 1 101 ? 11.610 -0.129 -28.256 1.00 90.19 101 LEU A CA 1
ATOM 730 C C . LEU A 1 101 ? 11.973 -0.966 -29.492 1.00 90.19 101 LEU A C 1
ATOM 732 O O . LEU A 1 101 ? 13.136 -0.989 -29.886 1.00 90.19 101 LEU A O 1
ATOM 736 N N . CYS A 1 102 ? 10.993 -1.582 -30.159 1.00 86.06 102 CYS A N 1
ATOM 737 C CA . CYS A 1 102 ? 11.204 -2.300 -31.420 1.00 86.06 102 CYS A CA 1
ATOM 738 C C . CYS A 1 102 ? 11.729 -1.379 -32.532 1.00 86.06 102 CYS A C 1
ATOM 740 O O . CYS A 1 102 ? 12.645 -1.757 -33.262 1.00 86.06 102 CYS A O 1
ATOM 742 N N . ILE A 1 103 ? 11.199 -0.157 -32.648 1.00 86.94 103 ILE A N 1
ATOM 743 C CA . ILE A 1 103 ? 11.676 0.843 -33.617 1.00 86.94 103 ILE A CA 1
ATOM 744 C C . ILE A 1 103 ? 13.091 1.317 -33.254 1.00 86.94 103 ILE A C 1
ATOM 746 O O . ILE A 1 103 ? 13.957 1.391 -34.123 1.00 86.94 103 ILE A O 1
ATOM 750 N N . ALA A 1 104 ? 13.360 1.584 -31.974 1.00 86.62 104 ALA A N 1
ATOM 751 C CA . ALA A 1 104 ? 14.685 1.982 -31.503 1.00 86.62 104 ALA A CA 1
ATO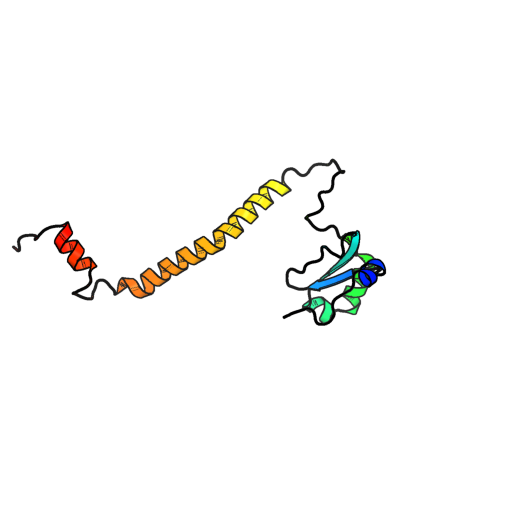M 752 C C . ALA A 1 104 ? 15.735 0.898 -31.782 1.00 86.62 104 ALA A C 1
ATOM 754 O O . ALA A 1 104 ? 16.822 1.208 -32.260 1.00 86.62 104 ALA A O 1
ATOM 755 N N . LEU A 1 105 ? 15.392 -0.375 -31.563 1.00 82.62 105 LEU A N 1
ATOM 756 C CA . LEU A 1 105 ? 16.238 -1.514 -31.922 1.00 82.62 105 LEU A CA 1
ATOM 757 C C . LEU A 1 105 ? 16.402 -1.640 -33.442 1.00 82.62 105 LEU A C 1
ATOM 759 O O . LEU A 1 105 ? 17.504 -1.903 -33.916 1.00 82.62 105 LEU A O 1
ATOM 763 N N . SER A 1 106 ? 15.345 -1.376 -34.213 1.00 80.62 106 SER A N 1
ATOM 764 C CA . SER A 1 106 ? 15.415 -1.355 -35.678 1.00 80.62 106 SER A CA 1
ATOM 765 C C . SER A 1 106 ? 16.386 -0.288 -36.186 1.00 80.62 106 SER A C 1
ATOM 767 O O . SER A 1 106 ? 17.124 -0.550 -37.124 1.00 80.62 106 SER A O 1
ATOM 769 N N . PHE A 1 107 ? 16.471 0.883 -35.550 1.00 75.06 107 PHE A N 1
ATOM 770 C CA . PHE A 1 107 ? 17.484 1.886 -35.896 1.00 75.06 107 PHE A CA 1
ATOM 771 C C . PHE A 1 107 ? 18.874 1.552 -35.345 1.00 75.06 107 PHE A C 1
ATOM 773 O O . PHE A 1 107 ? 19.868 1.734 -36.047 1.00 75.06 107 PHE A O 1
ATOM 780 N N . ALA A 1 108 ? 18.958 1.028 -34.121 1.00 74.25 108 ALA A N 1
ATOM 781 C CA . ALA A 1 108 ? 20.226 0.674 -33.488 1.00 74.25 108 ALA A CA 1
ATOM 782 C C . ALA A 1 108 ? 20.974 -0.437 -34.248 1.00 74.25 108 ALA A C 1
ATOM 784 O O . ALA A 1 108 ? 22.196 -0.374 -34.371 1.00 74.25 108 ALA A O 1
ATOM 785 N N . PHE A 1 109 ? 20.250 -1.421 -34.794 1.00 67.38 109 PHE A N 1
ATOM 786 C CA . PHE A 1 109 ? 20.821 -2.531 -35.567 1.00 67.38 109 PHE A CA 1
ATOM 787 C C . PHE A 1 109 ? 20.668 -2.368 -37.092 1.00 67.38 109 PHE A C 1
ATOM 789 O O . PHE A 1 109 ? 21.469 -2.910 -37.852 1.00 67.38 109 PHE A O 1
ATOM 796 N N . GLY A 1 110 ? 19.668 -1.618 -37.565 1.00 58.38 110 GLY A N 1
ATOM 797 C CA . GLY A 1 110 ? 19.224 -1.611 -38.965 1.00 58.38 110 GLY A CA 1
ATOM 798 C C . GLY A 1 110 ? 19.595 -0.390 -39.808 1.00 58.38 110 GLY A C 1
ATOM 799 O O . GLY A 1 110 ? 19.251 -0.381 -40.985 1.00 58.38 110 GLY A O 1
ATOM 800 N N . ILE A 1 111 ? 20.350 0.595 -39.300 1.00 51.22 111 ILE A N 1
ATOM 801 C CA . ILE A 1 111 ? 21.004 1.587 -40.188 1.00 51.22 111 ILE A CA 1
ATOM 802 C C . ILE A 1 111 ? 22.264 0.988 -40.859 1.00 51.22 111 ILE A C 1
ATOM 804 O O . ILE A 1 111 ? 22.691 1.468 -41.902 1.00 51.22 111 ILE A O 1
ATOM 808 N N . LYS A 1 112 ? 22.824 -0.117 -40.335 1.00 52.31 112 LYS A N 1
ATOM 809 C CA . LYS A 1 112 ? 24.004 -0.806 -40.909 1.00 52.31 112 LYS A CA 1
ATOM 810 C C . LYS A 1 112 ? 23.707 -2.128 -41.635 1.00 52.31 112 LYS A C 1
ATOM 812 O O . LYS A 1 112 ? 24.624 -2.746 -42.165 1.00 52.31 112 LYS A O 1
ATOM 817 N N . ALA A 1 113 ? 22.451 -2.575 -41.702 1.00 46.62 113 ALA A N 1
ATOM 818 C CA . ALA A 1 113 ? 22.094 -3.838 -42.368 1.00 46.62 113 ALA A CA 1
ATOM 819 C C . ALA A 1 113 ? 21.972 -3.724 -43.904 1.00 46.62 113 ALA A C 1
ATOM 821 O O . ALA A 1 113 ? 21.950 -4.741 -44.592 1.00 46.62 113 ALA A O 1
ATOM 822 N N . PHE A 1 114 ? 21.925 -2.502 -44.446 1.00 47.97 114 PHE A N 1
ATOM 823 C CA . PHE A 1 114 ? 21.902 -2.244 -45.892 1.00 47.97 114 PHE A CA 1
ATOM 824 C C . PHE A 1 114 ? 23.299 -2.163 -46.539 1.00 47.97 114 PHE A C 1
ATOM 826 O O . PHE A 1 114 ? 23.387 -2.107 -47.762 1.00 47.97 114 PHE A O 1
ATOM 833 N N . GLU A 1 115 ? 24.389 -2.192 -45.762 1.00 50.44 115 GLU A N 1
ATOM 834 C CA . GLU A 1 115 ? 25.765 -2.152 -46.295 1.00 50.44 115 GLU A CA 1
ATOM 835 C C . GLU A 1 115 ? 26.422 -3.533 -46.445 1.00 50.44 115 GLU A C 1
ATOM 837 O O . GLU A 1 115 ? 27.518 -3.637 -46.997 1.00 50.44 115 GLU A O 1
ATOM 842 N N . VAL A 1 116 ? 25.762 -4.617 -46.022 1.00 52.62 116 VAL A N 1
ATOM 843 C CA . VAL A 1 116 ? 26.262 -5.973 -46.282 1.00 52.62 116 VAL A CA 1
ATOM 844 C C . VAL A 1 116 ? 25.636 -6.489 -47.575 1.00 52.62 116 VAL A C 1
ATOM 846 O O . VAL A 1 116 ? 24.476 -6.912 -47.610 1.00 52.62 116 VAL A O 1
ATOM 849 N N . LYS A 1 117 ? 26.426 -6.430 -48.655 1.00 50.19 117 LYS A N 1
ATOM 850 C CA . LYS A 1 117 ? 26.203 -7.208 -49.883 1.00 50.19 117 LYS A CA 1
ATOM 851 C C . LYS A 1 117 ? 25.958 -8.672 -49.479 1.00 50.19 117 LYS A C 1
ATOM 853 O O . LYS A 1 117 ? 26.726 -9.195 -48.681 1.00 50.19 117 LYS A O 1
ATOM 858 N N . ASP A 1 118 ? 24.889 -9.271 -50.016 1.00 53.81 118 ASP A N 1
ATOM 859 C CA . ASP A 1 118 ? 24.412 -10.662 -49.818 1.00 53.81 118 ASP A CA 1
ATOM 860 C C . ASP A 1 118 ? 23.274 -10.901 -48.798 1.00 53.81 118 ASP A C 1
ATOM 862 O O . ASP A 1 118 ? 23.043 -12.030 -48.367 1.00 53.81 118 ASP A O 1
ATOM 866 N N . THR A 1 119 ? 22.481 -9.884 -48.442 1.00 62.50 119 THR A N 1
ATOM 867 C CA . THR A 1 119 ? 21.232 -10.103 -47.680 1.00 62.50 119 THR A CA 1
ATOM 868 C C . THR A 1 119 ? 20.033 -10.427 -48.582 1.00 62.50 119 THR A C 1
ATOM 870 O O . THR A 1 119 ? 19.923 -9.968 -49.719 1.00 62.50 119 THR A O 1
ATOM 873 N N . LEU A 1 120 ? 19.076 -11.194 -48.046 1.00 57.44 120 LEU A N 1
ATOM 874 C CA . LEU A 1 120 ? 17.847 -11.650 -48.724 1.00 57.44 120 LEU A CA 1
ATOM 875 C C . LEU A 1 120 ? 17.002 -10.483 -49.289 1.00 57.44 120 LEU A C 1
ATOM 877 O O . LEU A 1 120 ? 16.275 -10.654 -50.266 1.00 57.44 120 LEU A O 1
ATOM 881 N N . ALA A 1 121 ? 17.162 -9.274 -48.738 1.00 59.03 121 ALA A N 1
ATOM 882 C CA . ALA A 1 121 ? 16.563 -8.040 -49.245 1.00 59.03 121 ALA A CA 1
ATOM 883 C C . ALA A 1 121 ? 17.093 -7.635 -50.637 1.00 59.03 121 ALA A C 1
ATOM 885 O O . ALA A 1 121 ? 16.313 -7.195 -51.481 1.00 59.03 121 ALA A O 1
ATOM 886 N N . ALA A 1 122 ? 18.387 -7.839 -50.916 1.00 56.97 122 ALA A N 1
ATOM 887 C CA . ALA A 1 122 ? 18.977 -7.592 -52.234 1.00 56.97 122 ALA A CA 1
ATOM 888 C C . ALA A 1 122 ? 18.500 -8.624 -53.273 1.00 56.97 122 ALA A C 1
ATOM 890 O O . ALA A 1 122 ? 18.194 -8.260 -54.410 1.00 56.97 122 ALA A O 1
ATOM 891 N N . ALA A 1 123 ? 18.355 -9.891 -52.868 1.00 63.78 123 ALA A N 1
ATOM 892 C CA . ALA A 1 123 ? 17.804 -10.948 -53.720 1.00 63.78 123 ALA A CA 1
ATOM 893 C C . ALA A 1 123 ? 16.323 -10.697 -54.069 1.00 63.78 123 ALA A C 1
ATOM 895 O O . ALA A 1 123 ? 15.917 -10.858 -55.220 1.00 63.78 123 ALA A O 1
ATOM 896 N N . LEU A 1 124 ? 15.524 -10.225 -53.105 1.00 65.31 124 LEU A N 1
ATOM 897 C CA . LEU A 1 124 ? 14.134 -9.814 -53.337 1.00 65.31 124 LEU A CA 1
ATOM 898 C C . LEU A 1 124 ? 14.026 -8.572 -54.234 1.00 65.31 124 LEU A C 1
ATOM 900 O O . LEU A 1 124 ? 13.142 -8.533 -55.085 1.00 65.31 124 LEU A O 1
ATOM 904 N N . MET A 1 125 ? 14.931 -7.591 -54.110 1.00 65.56 125 MET A N 1
ATOM 905 C CA . MET A 1 125 ? 14.971 -6.447 -55.034 1.00 65.56 125 MET A CA 1
ATOM 906 C C . MET A 1 125 ? 15.352 -6.852 -56.465 1.00 65.56 125 MET A C 1
ATOM 908 O O . MET A 1 125 ? 14.758 -6.335 -57.411 1.00 65.56 125 MET A O 1
ATOM 912 N N . GLN A 1 126 ? 16.278 -7.800 -56.649 1.00 62.34 126 GLN A N 1
ATOM 913 C CA . GLN A 1 126 ? 16.606 -8.322 -57.981 1.00 62.34 126 GLN A CA 1
ATOM 914 C C . GLN A 1 126 ? 15.450 -9.107 -58.617 1.00 62.34 126 GLN A C 1
ATOM 916 O O . GLN A 1 126 ? 15.232 -8.995 -59.823 1.00 62.34 126 GLN A O 1
ATOM 921 N N . ILE A 1 127 ? 14.688 -9.867 -57.825 1.00 67.38 127 ILE A N 1
ATOM 922 C CA . ILE A 1 127 ? 13.522 -10.621 -58.313 1.00 67.38 127 ILE A CA 1
ATOM 923 C C . ILE A 1 127 ? 12.321 -9.699 -58.580 1.00 67.38 127 ILE A C 1
ATOM 925 O O . ILE A 1 127 ? 11.599 -9.905 -59.552 1.00 67.38 127 ILE A O 1
ATOM 929 N N . GLY A 1 128 ? 12.109 -8.674 -57.749 1.00 66.88 128 GLY A N 1
ATOM 930 C CA . GLY A 1 128 ? 10.944 -7.788 -57.835 1.00 66.88 128 GLY A CA 1
ATOM 931 C C . GLY A 1 128 ? 11.021 -6.704 -58.915 1.00 66.88 12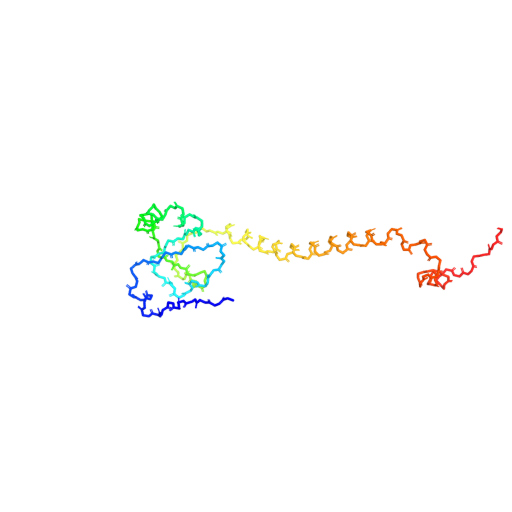8 GLY A C 1
ATOM 932 O O . GLY A 1 128 ? 9.978 -6.256 -59.381 1.00 66.88 128 GLY A O 1
ATOM 933 N N . TRP A 1 129 ? 12.220 -6.276 -59.321 1.00 65.31 129 TRP A N 1
ATOM 934 C CA . TRP A 1 129 ? 12.389 -5.168 -60.277 1.00 65.31 129 TRP A CA 1
ATOM 935 C C . TRP A 1 129 ? 12.958 -5.585 -61.645 1.00 65.31 129 TRP A C 1
ATOM 937 O O . TRP A 1 129 ? 12.929 -4.796 -62.588 1.00 65.31 129 TRP A O 1
ATOM 947 N N . GLY A 1 130 ? 13.420 -6.830 -61.799 1.00 66.62 130 GLY A N 1
ATOM 948 C CA . GLY A 1 130 ? 14.057 -7.304 -63.030 1.00 66.62 130 GLY A CA 1
ATOM 949 C C . GLY A 1 130 ? 15.421 -6.637 -63.300 1.00 66.62 130 GLY A C 1
ATOM 950 O O . GLY A 1 130 ? 15.732 -5.572 -62.759 1.00 66.62 130 GLY A O 1
ATOM 951 N N . PRO A 1 131 ? 16.294 -7.259 -64.112 1.00 59.91 131 PRO A N 1
ATOM 952 C CA . PRO A 1 131 ? 17.616 -6.711 -64.397 1.00 59.91 131 PRO A CA 1
ATOM 953 C C . PRO A 1 131 ? 17.497 -5.394 -65.181 1.00 59.91 131 PRO A C 1
ATOM 955 O O . PRO A 1 131 ? 17.090 -5.380 -66.341 1.00 59.91 131 PRO A O 1
ATOM 958 N N . GLN A 1 132 ? 17.863 -4.276 -64.547 1.00 63.09 132 GLN A N 1
ATOM 959 C CA . GLN A 1 132 ? 18.062 -2.998 -65.232 1.00 63.09 132 GLN A CA 1
ATOM 960 C C . GLN A 1 132 ? 19.295 -3.111 -66.143 1.00 63.09 132 GLN A C 1
ATOM 962 O O . GLN A 1 132 ? 20.353 -3.537 -65.670 1.00 63.09 132 GLN A O 1
ATOM 967 N N . PRO A 1 133 ? 19.193 -2.752 -67.434 1.00 52.00 133 PRO A N 1
ATOM 968 C CA . PRO A 1 133 ? 20.322 -2.810 -68.345 1.00 52.00 133 PRO A CA 1
ATOM 969 C C . PRO A 1 133 ? 21.347 -1.741 -67.954 1.00 52.00 133 PRO A C 1
ATOM 971 O O . PRO A 1 133 ? 21.050 -0.548 -67.906 1.00 52.00 133 PRO A O 1
ATOM 974 N N . SER A 1 134 ? 22.564 -2.196 -67.673 1.00 58.50 134 SER A N 1
ATOM 975 C CA . SER A 1 134 ? 23.753 -1.374 -67.476 1.00 58.50 134 SER A CA 1
ATOM 976 C C . SER A 1 134 ? 24.028 -0.533 -68.725 1.00 58.50 134 SER A C 1
ATOM 978 O O . SER A 1 134 ? 24.232 -1.091 -69.806 1.00 58.50 134 SER A O 1
ATOM 980 N N . ARG A 1 135 ? 24.040 0.792 -68.564 1.00 42.06 135 ARG A N 1
ATOM 981 C CA . ARG A 1 135 ? 24.724 1.718 -69.472 1.00 42.06 135 ARG A CA 1
ATOM 982 C C . ARG A 1 135 ? 26.092 2.057 -68.911 1.00 42.06 135 ARG A C 1
ATOM 984 O O . ARG A 1 135 ? 26.171 2.224 -67.675 1.00 42.06 135 ARG A O 1
#

pLDDT: mean 75.06, std 16.8, range [34.62, 93.31]